Protein AF-A0A942ZC85-F1 (afdb_monomer_lite)

Radius of gyration: 18.86 Å; chains: 1; bounding box: 34×25×58 Å

Structure (mmCIF, N/CA/C/O backbone):
data_AF-A0A942ZC85-F1
#
_entry.id   AF-A0A942ZC85-F1
#
loop_
_atom_site.group_PDB
_atom_site.id
_atom_site.type_symbol
_atom_site.label_atom_id
_atom_site.label_alt_id
_atom_site.label_comp_id
_atom_site.label_asym_id
_atom_site.label_entity_id
_atom_site.label_seq_id
_atom_site.pdbx_PDB_ins_code
_atom_site.Cartn_x
_atom_site.Cartn_y
_atom_site.Cartn_z
_atom_site.occupancy
_atom_site.B_iso_or_equiv
_atom_site.auth_seq_id
_atom_site.auth_comp_id
_atom_site.auth_asym_id
_atom_site.auth_atom_id
_atom_site.pdbx_PDB_model_num
ATOM 1 N N .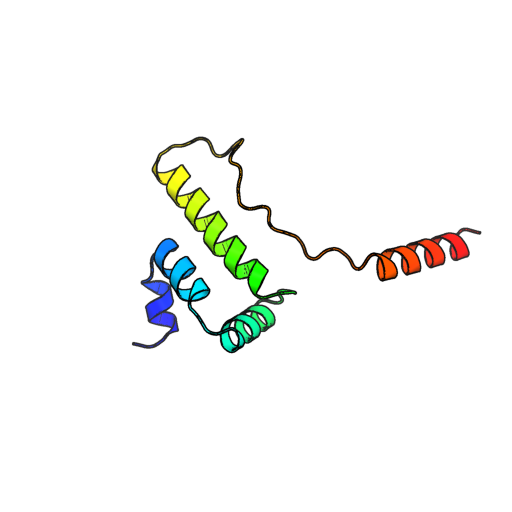 MET A 1 1 ? -15.859 -14.448 -14.805 1.00 77.50 1 MET A N 1
ATOM 2 C CA . MET A 1 1 ? -14.492 -14.866 -14.426 1.00 77.50 1 MET A CA 1
ATOM 3 C C . MET A 1 1 ? -14.393 -14.902 -12.915 1.00 77.50 1 MET A C 1
ATOM 5 O O . MET A 1 1 ? -14.898 -13.973 -12.289 1.00 77.50 1 MET A O 1
ATOM 9 N N . PRO A 1 2 ? -13.826 -15.959 -12.320 1.00 92.50 2 PRO A N 1
ATOM 10 C CA . PRO A 1 2 ? -13.654 -16.018 -10.876 1.00 92.50 2 PRO A CA 1
ATOM 11 C C . PRO A 1 2 ? -12.609 -14.989 -10.419 1.00 92.50 2 PRO A C 1
ATOM 13 O O . PRO A 1 2 ? -11.651 -14.705 -11.136 1.00 92.50 2 PRO A O 1
ATOM 16 N N . ILE A 1 3 ? -12.791 -14.431 -9.218 1.00 88.44 3 ILE A N 1
ATOM 17 C CA . ILE A 1 3 ? -11.962 -13.317 -8.728 1.00 88.44 3 ILE A CA 1
ATOM 18 C C . ILE A 1 3 ? -10.472 -13.668 -8.651 1.00 88.44 3 ILE A C 1
ATOM 20 O O . ILE A 1 3 ? -9.638 -12.830 -8.977 1.00 88.44 3 ILE A O 1
ATOM 24 N N . TRP A 1 4 ? -10.138 -14.907 -8.280 1.00 92.06 4 TRP A N 1
ATOM 25 C CA . TRP A 1 4 ? -8.751 -15.367 -8.182 1.00 92.06 4 TRP A CA 1
ATOM 26 C C . TRP A 1 4 ? -8.035 -15.302 -9.538 1.00 92.06 4 TRP A C 1
ATOM 28 O O . TRP A 1 4 ? -6.912 -14.817 -9.610 1.00 92.06 4 TRP A O 1
ATOM 38 N N . MET A 1 5 ? -8.725 -15.675 -10.620 1.00 95.69 5 MET A N 1
ATOM 39 C CA . MET A 1 5 ? -8.182 -15.635 -11.978 1.00 95.69 5 MET A CA 1
ATOM 40 C C . MET A 1 5 ? -8.041 -14.193 -12.474 1.00 95.69 5 MET A C 1
ATOM 42 O O . MET A 1 5 ? -7.044 -13.838 -13.094 1.00 95.69 5 MET A O 1
ATOM 46 N N . SER A 1 6 ? -9.010 -13.329 -12.154 1.00 94.31 6 SER A N 1
ATOM 47 C CA . SER A 1 6 ? -8.922 -11.902 -12.479 1.00 94.31 6 SER A CA 1
ATOM 48 C C . SER A 1 6 ? -7.714 -11.239 -11.813 1.00 94.31 6 SER A C 1
ATOM 50 O O . SER A 1 6 ? -7.017 -10.465 -12.463 1.00 94.31 6 SER A O 1
ATOM 52 N N . VAL A 1 7 ? -7.446 -11.545 -10.538 1.00 92.00 7 VAL A N 1
ATOM 53 C CA . VAL A 1 7 ? -6.302 -10.989 -9.794 1.00 92.00 7 VAL A CA 1
ATOM 54 C C . VAL A 1 7 ? -4.967 -11.404 -10.414 1.00 92.00 7 VAL A C 1
ATOM 56 O O . VAL A 1 7 ? -4.046 -10.594 -10.436 1.00 92.00 7 VAL A O 1
ATOM 59 N N . GLU A 1 8 ? -4.874 -12.617 -10.958 1.00 93.19 8 GLU A N 1
ATOM 60 C CA . GLU A 1 8 ? -3.653 -13.134 -11.585 1.00 93.19 8 GLU A CA 1
ATOM 6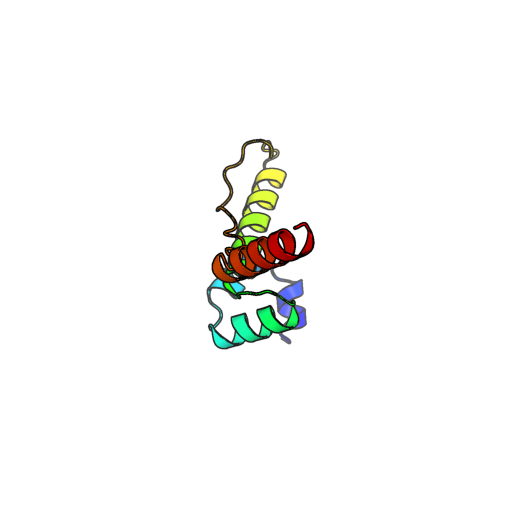1 C C . GLU A 1 8 ? -3.341 -12.476 -12.938 1.00 93.19 8 GLU A C 1
ATOM 63 O O . GLU A 1 8 ? -2.182 -12.246 -13.274 1.00 93.19 8 GLU A O 1
ATOM 68 N N . ILE A 1 9 ? -4.377 -12.092 -13.690 1.00 95.06 9 ILE A N 1
ATOM 69 C CA . ILE A 1 9 ? -4.235 -11.409 -14.987 1.00 95.06 9 ILE A CA 1
ATOM 70 C C . ILE A 1 9 ? -3.971 -9.901 -14.809 1.00 95.06 9 ILE A C 1
ATOM 72 O O . ILE A 1 9 ? -3.373 -9.250 -15.670 1.00 95.06 9 ILE A O 1
ATOM 76 N N . MET A 1 10 ? -4.426 -9.305 -13.703 1.00 94.25 10 MET A N 1
ATOM 77 C CA . MET A 1 10 ? -4.241 -7.877 -13.443 1.00 94.25 10 MET A CA 1
ATOM 78 C C . MET A 1 10 ? -2.761 -7.518 -13.277 1.00 94.25 10 MET A C 1
ATOM 80 O O . MET A 1 10 ? -2.047 -8.064 -12.441 1.00 94.25 10 MET A O 1
ATOM 84 N N . SER A 1 11 ? -2.309 -6.481 -13.989 1.00 93.44 11 SER A N 1
ATOM 85 C CA . SER A 1 11 ? -1.016 -5.866 -13.672 1.00 93.44 11 SER A CA 1
ATOM 86 C C . SER A 1 11 ? -1.027 -5.273 -12.257 1.00 93.44 11 SER A C 1
ATOM 88 O O . SER A 1 11 ? -2.065 -4.811 -11.779 1.00 93.44 11 SER A O 1
ATOM 90 N N . LEU A 1 12 ? 0.143 -5.175 -11.614 1.00 91.06 12 LEU A N 1
ATOM 91 C CA . LEU A 1 12 ? 0.274 -4.602 -10.262 1.00 91.06 12 LEU A CA 1
ATOM 92 C C . LEU A 1 12 ? -0.369 -3.208 -10.122 1.00 91.06 12 LEU A C 1
ATOM 94 O O . LEU A 1 12 ? -0.968 -2.900 -9.094 1.00 91.06 12 LEU A O 1
ATOM 98 N N . GLY A 1 13 ? -0.304 -2.379 -11.169 1.00 92.44 13 GLY A N 1
ATOM 99 C CA . GLY A 1 13 ? -0.932 -1.056 -11.165 1.00 92.44 13 GLY A CA 1
ATOM 100 C C . GLY A 1 13 ? -2.461 -1.104 -11.228 1.00 92.44 13 GLY A C 1
ATOM 101 O O . GLY A 1 13 ? -3.123 -0.294 -10.578 1.00 92.44 13 GLY A O 1
ATOM 102 N N . ILE A 1 14 ? -3.027 -2.058 -11.973 1.00 94.31 14 ILE A N 1
ATOM 103 C CA . ILE A 1 14 ? -4.477 -2.295 -12.002 1.00 94.31 14 ILE A CA 1
ATOM 104 C C . ILE A 1 14 ? -4.919 -2.871 -10.661 1.00 94.31 14 ILE A C 1
ATOM 106 O O . ILE A 1 14 ? -5.880 -2.370 -10.092 1.00 94.31 14 ILE A O 1
ATOM 110 N N . LEU A 1 15 ? -4.177 -3.833 -10.110 1.00 94.50 15 LEU A N 1
ATOM 111 C CA . LEU A 1 15 ? -4.464 -4.429 -8.808 1.00 94.50 15 LEU A CA 1
ATOM 112 C C . LEU A 1 15 ? -4.437 -3.388 -7.677 1.00 94.50 15 LEU A C 1
ATOM 114 O O . LEU A 1 15 ? -5.320 -3.377 -6.822 1.00 94.50 15 LEU A O 1
ATOM 118 N N . SER A 1 16 ? -3.472 -2.461 -7.697 1.00 94.19 16 SER A N 1
ATOM 119 C CA . SER A 1 16 ? -3.408 -1.357 -6.732 1.00 94.19 16 SER A CA 1
ATOM 120 C C . SER A 1 16 ? -4.642 -0.450 -6.806 1.00 94.19 16 SER A C 1
ATOM 122 O O . SER A 1 16 ? -5.175 -0.073 -5.763 1.00 94.19 16 SER A O 1
ATOM 124 N N . LYS A 1 17 ? -5.123 -0.124 -8.015 1.00 94.19 17 LYS A N 1
ATOM 125 C CA . LYS A 1 17 ? -6.344 0.676 -8.213 1.00 94.19 17 LYS A CA 1
ATOM 126 C C . LYS A 1 17 ? -7.606 -0.105 -7.859 1.00 94.19 17 LYS A C 1
ATOM 128 O O . LYS A 1 17 ? -8.490 0.442 -7.215 1.00 94.19 17 LYS A O 1
ATOM 133 N N . PHE A 1 18 ? -7.673 -1.374 -8.243 1.00 94.69 18 PHE A N 1
ATOM 134 C CA . PHE A 1 18 ? -8.773 -2.271 -7.914 1.00 94.69 18 PHE A CA 1
ATOM 135 C C . PHE A 1 18 ? -8.958 -2.339 -6.400 1.00 94.69 18 PHE A C 1
ATOM 137 O O . PHE A 1 18 ? -10.028 -2.007 -5.903 1.00 94.69 18 PHE A O 1
ATOM 144 N N . TYR A 1 19 ? -7.883 -2.631 -5.659 1.00 93.62 19 TYR A N 1
ATOM 145 C CA . TYR A 1 19 ? -7.929 -2.626 -4.202 1.00 93.62 19 TYR A CA 1
ATOM 146 C C . TYR A 1 19 ? -8.318 -1.250 -3.651 1.00 93.62 19 TYR A C 1
ATOM 148 O O . TYR A 1 19 ? -9.112 -1.194 -2.725 1.00 93.62 19 TYR A O 1
ATOM 156 N N . LEU A 1 20 ? -7.825 -0.139 -4.216 1.00 92.94 20 LEU A N 1
ATOM 157 C CA . LEU A 1 20 ? -8.197 1.215 -3.783 1.00 92.94 20 LEU A CA 1
ATOM 158 C C . LEU A 1 20 ? -9.704 1.497 -3.925 1.00 92.94 20 LEU A C 1
ATOM 160 O O . LEU A 1 20 ? -10.278 2.103 -3.020 1.00 92.94 20 LEU A O 1
ATOM 164 N N . PHE A 1 21 ? -10.345 1.043 -5.002 1.00 94.25 21 PHE A N 1
ATOM 165 C CA . PHE A 1 21 ? -11.776 1.260 -5.245 1.00 94.25 21 PHE A CA 1
ATOM 166 C C . PHE A 1 21 ? -12.696 0.239 -4.564 1.00 94.25 21 PHE A C 1
ATOM 168 O O . PHE A 1 21 ? -13.895 0.487 -4.466 1.00 94.25 21 PHE A O 1
ATOM 175 N N . SER A 1 22 ? -12.162 -0.870 -4.046 1.00 93.25 22 SER A N 1
ATOM 176 C CA . SER A 1 22 ? -12.956 -1.852 -3.304 1.00 93.25 22 SER A CA 1
ATOM 177 C C . SER A 1 22 ? -13.601 -1.265 -2.047 1.00 93.25 22 SER A C 1
ATOM 179 O O . SER A 1 22 ? -13.037 -0.402 -1.360 1.00 93.25 22 SER A O 1
ATOM 181 N N . GLU A 1 23 ? -14.768 -1.800 -1.693 1.00 94.19 23 GLU A N 1
ATOM 182 C CA . GLU A 1 23 ? -15.470 -1.415 -0.474 1.00 94.19 23 GLU A CA 1
ATOM 183 C C . GLU A 1 23 ? -14.658 -1.740 0.784 1.00 94.19 23 GLU A C 1
ATOM 185 O O . GLU A 1 23 ? -13.889 -2.706 0.850 1.00 94.19 23 GLU A O 1
ATOM 190 N N . LYS A 1 24 ? -14.874 -0.936 1.829 1.00 92.00 24 LYS A N 1
ATOM 191 C CA . LYS A 1 24 ? -14.172 -1.059 3.110 1.00 92.00 24 LYS A CA 1
ATOM 192 C C . LYS A 1 24 ? -14.332 -2.449 3.737 1.00 92.00 24 LYS A C 1
ATOM 194 O O . LYS A 1 24 ? -13.350 -2.979 4.247 1.00 92.00 24 LYS A O 1
ATOM 199 N N . ARG A 1 25 ? -15.523 -3.051 3.647 1.00 93.81 25 ARG A N 1
ATOM 200 C CA . ARG A 1 25 ? -15.806 -4.390 4.184 1.00 93.81 25 ARG A CA 1
ATOM 201 C C . ARG A 1 25 ? -14.842 -5.441 3.623 1.00 93.81 25 ARG A C 1
ATOM 203 O O . ARG A 1 25 ? -14.186 -6.141 4.386 1.00 93.81 25 ARG A O 1
ATOM 210 N N . TYR A 1 26 ? -14.689 -5.498 2.301 1.00 92.44 26 TYR A N 1
ATOM 211 C CA . TYR A 1 26 ? -13.789 -6.459 1.656 1.00 92.44 26 TYR A CA 1
ATOM 212 C C . TYR A 1 26 ? -12.321 -6.188 1.983 1.00 92.44 26 TYR A C 1
ATOM 214 O O . TYR A 1 26 ? -11.547 -7.115 2.207 1.00 92.44 26 TYR A O 1
ATOM 222 N N . LYS A 1 27 ? -11.929 -4.913 2.059 1.00 92.50 27 LYS A N 1
ATOM 223 C CA . LYS A 1 27 ? -10.575 -4.522 2.471 1.00 92.50 27 LYS A CA 1
ATOM 224 C C . LYS A 1 27 ? -10.249 -4.994 3.891 1.00 92.50 27 LYS A C 1
ATOM 226 O O . LYS A 1 27 ? -9.122 -5.407 4.152 1.00 92.50 27 LYS A O 1
ATOM 231 N N . GLU A 1 28 ? -11.214 -4.937 4.806 1.00 91.88 28 GLU A N 1
ATOM 232 C CA . GLU A 1 28 ? -11.063 -5.415 6.183 1.00 91.88 28 GLU A CA 1
ATOM 233 C C . GLU A 1 28 ? -10.987 -6.940 6.259 1.00 91.88 28 GLU A C 1
ATOM 235 O O . GLU A 1 28 ? -10.079 -7.453 6.910 1.00 91.88 28 GLU A O 1
ATOM 240 N N . GLU A 1 29 ? -11.846 -7.663 5.537 1.00 93.69 29 GLU A N 1
ATOM 241 C CA . GLU A 1 29 ? -11.776 -9.129 5.443 1.00 93.69 29 GLU A CA 1
ATOM 242 C C . GLU A 1 29 ? -10.414 -9.598 4.899 1.00 93.69 29 GLU A C 1
ATOM 244 O O . GLU A 1 29 ? -9.793 -10.510 5.447 1.00 93.69 29 GLU A O 1
ATOM 249 N N . VAL A 1 30 ? -9.908 -8.950 3.843 1.00 91.94 30 VAL A N 1
ATOM 250 C CA . VAL A 1 30 ? -8.586 -9.257 3.274 1.00 91.94 30 VAL A CA 1
ATOM 251 C C . VAL A 1 30 ? -7.472 -8.926 4.265 1.00 91.94 30 VAL A C 1
ATOM 253 O O . VAL A 1 30 ? -6.543 -9.715 4.424 1.00 91.94 30 VAL A O 1
ATOM 256 N N . ALA A 1 31 ? -7.559 -7.791 4.963 1.00 90.81 31 ALA A N 1
ATOM 257 C CA . ALA A 1 31 ? -6.569 -7.413 5.967 1.00 90.81 31 ALA A CA 1
ATOM 258 C C . ALA A 1 31 ? -6.507 -8.419 7.123 1.00 90.81 31 ALA A C 1
ATOM 260 O O . ALA A 1 31 ? -5.412 -8.785 7.540 1.00 90.81 31 ALA A O 1
ATOM 261 N N . GLN A 1 32 ? -7.656 -8.911 7.590 1.00 90.75 32 GLN A N 1
ATOM 262 C CA . GLN A 1 32 ? -7.727 -9.938 8.630 1.00 90.75 32 GLN A CA 1
ATOM 263 C C . GLN A 1 32 ? -7.104 -11.257 8.162 1.00 90.75 32 GLN A C 1
ATOM 265 O O . GLN A 1 32 ? -6.275 -11.820 8.871 1.00 90.75 32 GLN A O 1
ATOM 270 N N . LYS A 1 33 ? -7.426 -11.710 6.942 1.00 92.56 33 LYS A N 1
ATOM 271 C CA . LYS A 1 33 ? -6.832 -12.924 6.351 1.00 92.56 33 LYS A CA 1
ATOM 272 C C . LYS A 1 33 ? -5.316 -12.822 6.158 1.00 92.56 33 LYS A C 1
ATOM 274 O O . LYS A 1 33 ? -4.626 -13.829 6.230 1.00 92.56 33 LYS A O 1
ATOM 279 N N . MET A 1 34 ? -4.808 -11.614 5.926 1.00 87.44 34 MET A N 1
ATOM 280 C CA . MET A 1 34 ? -3.379 -11.320 5.768 1.00 87.44 34 MET A CA 1
ATOM 281 C C . MET A 1 34 ? -2.686 -10.968 7.099 1.00 87.44 34 MET A C 1
ATOM 283 O O . MET A 1 34 ? -1.540 -10.520 7.084 1.00 87.44 34 MET A O 1
ATOM 287 N N . CYS A 1 35 ? -3.368 -11.119 8.243 1.00 87.75 35 CYS A N 1
ATOM 288 C CA . CYS A 1 35 ? -2.861 -10.770 9.576 1.00 87.75 35 CYS A CA 1
ATOM 289 C C . CYS A 1 35 ? -2.358 -9.315 9.690 1.00 87.75 35 CYS A C 1
ATOM 291 O O . CYS A 1 35 ? -1.385 -9.019 10.384 1.00 87.75 35 CYS A O 1
ATOM 293 N N .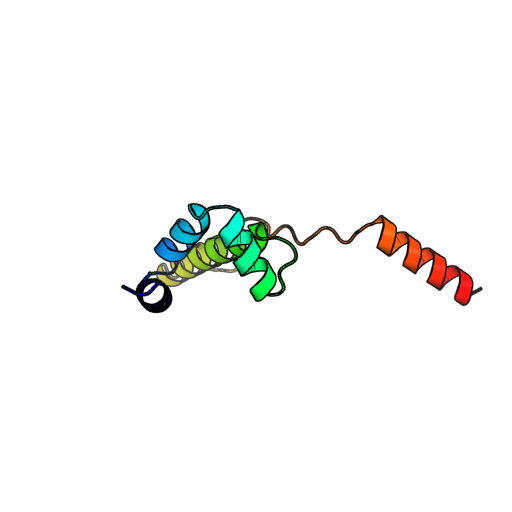 LEU A 1 36 ? -3.015 -8.382 8.994 1.00 86.12 36 LEU A N 1
ATOM 294 C CA . LEU A 1 36 ? -2.674 -6.962 8.986 1.00 86.12 36 LEU A CA 1
ATOM 295 C C . LEU A 1 36 ? -3.521 -6.187 9.998 1.00 86.12 36 LEU A C 1
ATOM 297 O O . LEU A 1 36 ? -4.747 -6.245 9.977 1.00 86.12 36 LEU A O 1
ATOM 301 N N . ASN A 1 37 ? -2.871 -5.340 10.801 1.00 81.69 37 ASN A N 1
ATOM 302 C CA . ASN A 1 37 ? -3.549 -4.506 11.805 1.00 81.69 37 ASN A CA 1
ATOM 303 C C . ASN A 1 37 ? -4.574 -3.520 11.213 1.00 81.69 37 ASN A C 1
ATOM 305 O O . ASN A 1 37 ? -5.494 -3.101 11.907 1.00 81.69 37 ASN A O 1
ATOM 309 N N . HIS A 1 38 ? -4.396 -3.078 9.961 1.00 85.62 38 HIS A N 1
ATOM 310 C CA . HIS A 1 38 ? -5.320 -2.144 9.310 1.00 85.62 38 HIS A CA 1
ATOM 311 C C . HIS A 1 38 ? -5.272 -2.286 7.786 1.00 85.62 38 HIS A C 1
ATOM 313 O O . HIS A 1 38 ? -4.200 -2.242 7.182 1.00 85.62 38 HIS A O 1
ATOM 319 N N . TYR A 1 39 ? -6.441 -2.317 7.139 1.00 86.88 39 TYR A N 1
ATOM 320 C CA . TYR A 1 39 ? -6.567 -2.432 5.679 1.00 86.88 39 TYR A CA 1
ATOM 321 C C . TYR A 1 39 ? -5.829 -1.364 4.849 1.00 86.88 39 TYR A C 1
ATOM 323 O O . TYR A 1 39 ? -5.438 -1.626 3.709 1.00 86.88 39 TYR A O 1
ATOM 331 N N . LYS A 1 40 ? -5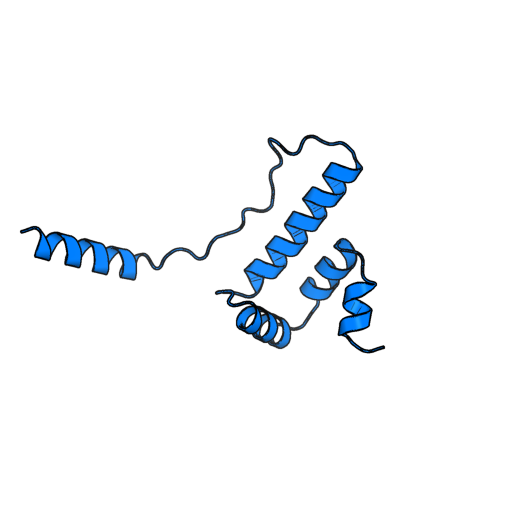.600 -0.169 5.416 1.00 87.50 40 LYS A N 1
ATOM 332 C CA . LYS A 1 40 ? -4.852 0.929 4.778 1.00 87.50 40 LYS A CA 1
ATOM 333 C C . LYS A 1 40 ? -3.378 0.588 4.576 1.00 87.50 40 LYS A C 1
ATOM 335 O O . LYS A 1 40 ? -2.709 1.236 3.776 1.00 87.50 40 LYS A O 1
ATOM 340 N N . TYR A 1 41 ? -2.854 -0.383 5.323 1.00 87.38 41 TYR A N 1
ATOM 341 C CA . TYR A 1 41 ? -1.477 -0.830 5.166 1.00 87.38 41 TYR A CA 1
ATOM 342 C C . TYR A 1 41 ? -1.277 -1.497 3.806 1.00 87.38 41 TYR A C 1
ATOM 344 O O . TYR A 1 41 ? -0.400 -1.086 3.050 1.00 87.38 41 TYR A O 1
ATOM 352 N N . LEU A 1 42 ? -2.153 -2.447 3.463 1.00 89.81 42 LEU A N 1
ATOM 353 C CA . LEU A 1 42 ? -2.103 -3.154 2.185 1.00 89.81 42 LEU A CA 1
ATOM 354 C C . LEU A 1 42 ? -2.272 -2.198 0.998 1.00 89.81 42 LEU A C 1
ATOM 356 O O . LEU A 1 42 ? -1.547 -2.305 0.016 1.00 89.81 42 LEU A O 1
ATOM 360 N N . GLU A 1 43 ? -3.155 -1.204 1.124 1.00 90.25 43 GLU A N 1
ATOM 361 C CA . GLU A 1 43 ? -3.352 -0.163 0.105 1.00 90.25 43 GLU A CA 1
ATOM 362 C C . GLU A 1 43 ? -2.048 0.584 -0.211 1.00 90.25 43 GLU A C 1
ATOM 364 O O . GLU A 1 43 ? -1.628 0.698 -1.364 1.00 90.25 43 GLU A O 1
ATOM 369 N N . LYS A 1 44 ? -1.362 1.054 0.837 1.00 89.38 44 LYS A N 1
ATOM 370 C CA . LYS A 1 44 ? -0.097 1.785 0.706 1.00 89.38 44 LYS A CA 1
ATOM 371 C C . LYS A 1 44 ? 1.045 0.899 0.231 1.00 89.38 44 LYS A C 1
ATOM 373 O O . LYS A 1 44 ? 1.925 1.392 -0.476 1.00 89.38 44 LYS A O 1
ATOM 378 N N . LEU A 1 45 ? 1.040 -0.374 0.616 1.00 89.38 45 LEU A N 1
ATOM 379 C CA . LEU A 1 45 ? 2.026 -1.354 0.180 1.00 89.38 45 LEU A CA 1
ATOM 380 C C . LEU A 1 45 ? 1.901 -1.601 -1.327 1.00 89.38 45 LEU A C 1
ATOM 382 O O . LEU A 1 45 ? 2.878 -1.418 -2.049 1.00 89.38 45 LEU A O 1
ATOM 386 N N . LEU A 1 46 ? 0.694 -1.911 -1.812 1.00 91.62 46 LEU A N 1
ATOM 387 C CA . LEU A 1 46 ? 0.413 -2.118 -3.238 1.00 91.62 46 LEU A CA 1
ATOM 388 C C . LEU A 1 46 ? 0.792 -0.893 -4.075 1.00 91.62 46 LEU A C 1
ATOM 390 O O . LEU A 1 46 ? 1.418 -1.017 -5.132 1.00 91.62 46 LEU A O 1
ATOM 394 N N . HIS A 1 47 ? 0.473 0.300 -3.575 1.00 91.19 47 HIS A N 1
ATOM 395 C CA . HIS A 1 47 ? 0.848 1.545 -4.232 1.00 91.19 47 HIS A CA 1
ATOM 396 C C . HIS A 1 47 ? 2.374 1.738 -4.287 1.00 91.19 47 HIS A C 1
ATOM 398 O O . HIS A 1 47 ? 2.926 2.039 -5.345 1.00 91.19 47 HIS A O 1
ATOM 404 N N . SER A 1 48 ? 3.072 1.510 -3.171 1.00 89.69 48 SER A N 1
ATOM 405 C CA . SER A 1 48 ? 4.535 1.634 -3.096 1.00 89.69 48 SER A CA 1
ATOM 406 C C . SER A 1 48 ? 5.243 0.635 -4.012 1.00 89.69 48 SER A C 1
ATOM 408 O O . SER A 1 48 ? 6.137 1.026 -4.758 1.00 89.69 48 SER A O 1
ATOM 410 N N . ILE A 1 49 ? 4.809 -0.630 -4.021 1.00 89.88 49 ILE A N 1
ATOM 411 C CA . ILE A 1 49 ? 5.360 -1.670 -4.903 1.00 89.88 49 ILE A CA 1
ATOM 412 C C . ILE A 1 49 ? 5.160 -1.293 -6.372 1.00 89.88 49 ILE A C 1
ATOM 414 O O . ILE A 1 49 ? 6.080 -1.433 -7.175 1.00 89.88 49 ILE A O 1
ATOM 418 N N . THR A 1 50 ? 3.992 -0.750 -6.723 1.00 91.38 50 THR A N 1
ATOM 419 C CA . THR A 1 50 ? 3.722 -0.280 -8.087 1.00 91.38 50 THR A CA 1
ATOM 420 C C . THR A 1 50 ? 4.708 0.815 -8.509 1.00 91.38 50 THR A C 1
ATOM 422 O O . THR A 1 50 ? 5.251 0.752 -9.613 1.00 91.38 50 THR A O 1
ATOM 425 N N . ILE A 1 51 ? 4.989 1.789 -7.634 1.00 88.50 51 ILE A N 1
ATOM 426 C CA . ILE A 1 51 ? 5.966 2.860 -7.897 1.00 88.50 51 ILE A CA 1
ATOM 427 C C . ILE A 1 51 ? 7.373 2.286 -8.068 1.00 88.50 51 ILE A C 1
ATOM 429 O O . ILE A 1 51 ? 8.050 2.629 -9.037 1.00 88.50 51 ILE A O 1
ATOM 433 N N . ILE A 1 52 ? 7.800 1.410 -7.154 1.00 88.31 52 ILE A N 1
ATOM 434 C CA . ILE A 1 52 ? 9.116 0.760 -7.203 1.00 88.31 52 ILE A CA 1
ATOM 435 C C . ILE A 1 52 ? 9.270 0.012 -8.527 1.00 88.31 52 ILE A C 1
ATOM 437 O O . ILE A 1 52 ? 10.229 0.258 -9.251 1.00 88.31 52 ILE A O 1
ATOM 441 N N . ARG A 1 53 ? 8.292 -0.825 -8.894 1.00 88.12 53 ARG A N 1
ATOM 442 C CA . ARG A 1 53 ? 8.302 -1.580 -10.154 1.00 88.12 53 ARG A CA 1
ATOM 443 C C . ARG A 1 53 ? 8.447 -0.655 -11.353 1.00 88.12 53 ARG A C 1
ATOM 445 O O . ARG A 1 53 ? 9.282 -0.906 -12.217 1.00 88.12 53 ARG A O 1
ATOM 452 N N . ASN A 1 54 ? 7.658 0.417 -11.404 1.00 87.31 54 ASN A N 1
ATOM 453 C CA . ASN A 1 54 ? 7.716 1.368 -12.511 1.00 87.31 54 ASN A CA 1
ATOM 454 C C . ASN A 1 54 ? 9.096 2.039 -12.586 1.00 87.31 54 ASN A C 1
ATOM 456 O O . ASN A 1 54 ? 9.669 2.143 -13.663 1.00 87.31 54 ASN A O 1
ATOM 460 N N . LYS A 1 55 ? 9.678 2.435 -11.450 1.00 86.50 55 LYS A N 1
ATOM 461 C CA . LYS A 1 55 ? 11.027 3.015 -11.404 1.00 86.50 55 LYS A CA 1
ATOM 462 C C . LYS A 1 55 ? 12.107 2.024 -11.842 1.00 86.50 55 LYS A C 1
ATOM 464 O O . LYS A 1 55 ? 12.977 2.420 -12.614 1.00 86.50 55 LYS A O 1
ATOM 469 N N . CYS A 1 56 ? 12.014 0.755 -11.440 1.00 85.62 56 CYS A N 1
ATOM 470 C CA . CYS A 1 56 ? 12.905 -0.305 -11.921 1.00 85.62 56 CYS A CA 1
ATOM 471 C C . CYS A 1 56 ? 12.825 -0.475 -13.442 1.00 85.62 56 CYS A C 1
ATOM 473 O O . CYS A 1 56 ? 13.858 -0.560 -14.097 1.00 85.62 56 CYS A O 1
ATOM 475 N N . ALA A 1 57 ? 11.614 -0.481 -14.009 1.00 86.88 57 ALA A N 1
ATOM 476 C CA . ALA A 1 57 ? 11.411 -0.600 -15.455 1.00 86.88 57 ALA A CA 1
ATOM 477 C C . ALA A 1 57 ? 11.991 0.593 -16.235 1.00 86.88 57 ALA A C 1
ATOM 479 O O . ALA A 1 57 ? 12.416 0.444 -17.374 1.00 86.88 57 ALA A O 1
ATOM 480 N N . HIS A 1 58 ? 12.056 1.766 -15.604 1.00 84.81 58 HIS A N 1
ATOM 481 C CA . HIS A 1 58 ? 12.722 2.953 -16.140 1.00 84.81 58 HIS A CA 1
ATOM 482 C C . HIS A 1 58 ? 14.206 3.055 -15.735 1.00 84.81 58 HIS A C 1
ATOM 484 O O . HIS A 1 58 ? 14.757 4.155 -15.764 1.00 84.81 58 HIS A O 1
ATOM 490 N N . HIS A 1 59 ? 14.838 1.955 -15.290 1.00 81.00 59 HIS A N 1
ATOM 491 C CA . HIS A 1 59 ? 16.232 1.888 -14.814 1.00 81.00 59 HIS A CA 1
ATOM 492 C C . HIS A 1 59 ? 16.618 3.002 -13.823 1.00 81.00 59 HIS A C 1
ATOM 494 O O . HIS A 1 59 ? 17.772 3.416 -13.716 1.00 81.00 59 HIS A O 1
ATOM 500 N N . SER A 1 60 ? 15.635 3.516 -13.084 1.00 79.12 60 SER A N 1
ATOM 501 C CA . SER A 1 60 ? 15.829 4.609 -12.142 1.00 79.12 60 SER A CA 1
ATOM 502 C C . SER A 1 60 ? 16.421 4.075 -10.840 1.00 79.12 60 SER A C 1
ATOM 504 O O . SER A 1 60 ? 16.052 3.001 -10.366 1.00 79.12 60 SER A O 1
ATOM 506 N N . ARG A 1 61 ? 17.316 4.847 -10.217 1.00 76.06 61 ARG A N 1
ATOM 507 C CA . ARG A 1 61 ? 17.914 4.490 -8.922 1.00 76.06 61 ARG A CA 1
ATOM 508 C C . ARG A 1 61 ? 16.829 4.392 -7.843 1.00 76.06 61 ARG A C 1
ATOM 510 O O . ARG A 1 61 ? 16.007 5.294 -7.710 1.00 76.06 61 ARG A O 1
ATOM 517 N N . LEU A 1 62 ? 16.855 3.301 -7.073 1.00 76.88 62 LEU A N 1
ATOM 518 C CA . LEU A 1 62 ? 15.923 3.055 -5.961 1.00 76.88 62 LEU A CA 1
ATOM 519 C C . LEU A 1 62 ? 16.342 3.736 -4.653 1.00 76.88 62 LEU A C 1
ATOM 521 O O . LEU A 1 62 ? 15.505 4.106 -3.830 1.00 76.88 62 LEU A O 1
ATOM 525 N N . LEU A 1 63 ? 17.648 3.910 -4.473 1.00 68.12 63 LEU A N 1
ATOM 526 C CA . LEU A 1 63 ? 18.225 4.607 -3.333 1.00 68.12 63 LEU A CA 1
ATOM 527 C C . LEU A 1 63 ? 17.857 6.097 -3.451 1.00 68.12 63 LEU A C 1
ATOM 529 O O . LEU A 1 63 ? 18.094 6.699 -4.4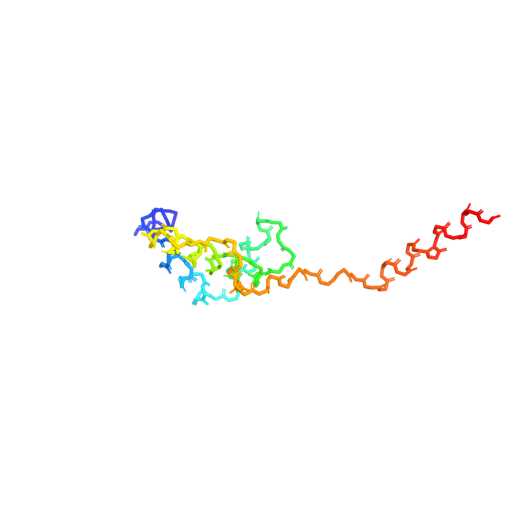96 1.00 68.12 63 LEU A O 1
ATOM 533 N N . CYS A 1 64 ? 17.257 6.659 -2.396 1.00 67.75 64 CYS A N 1
ATOM 534 C CA . CYS A 1 64 ? 16.721 8.031 -2.298 1.00 67.75 64 CYS A CA 1
ATOM 535 C C . CYS A 1 64 ? 15.323 8.292 -2.892 1.00 67.75 64 CYS A C 1
ATOM 537 O O . CYS A 1 64 ? 14.919 9.450 -3.005 1.00 67.75 64 CYS A O 1
ATOM 539 N N . ILE A 1 65 ? 14.533 7.264 -3.217 1.00 73.94 65 ILE A N 1
ATOM 540 C CA . ILE A 1 65 ? 13.129 7.498 -3.589 1.00 73.94 65 ILE A CA 1
ATOM 541 C C . ILE A 1 65 ? 12.301 7.818 -2.336 1.00 73.94 65 ILE A C 1
ATOM 543 O O . ILE A 1 65 ? 12.245 7.035 -1.388 1.00 73.94 65 ILE A O 1
ATOM 547 N N . SER A 1 66 ? 11.590 8.949 -2.359 1.00 68.06 66 SER A N 1
ATOM 548 C CA . SER A 1 66 ? 10.541 9.249 -1.381 1.00 68.06 66 SER A CA 1
ATOM 549 C C . SER A 1 66 ? 9.288 8.444 -1.724 1.00 68.06 66 SER A C 1
ATOM 551 O O . SER A 1 66 ? 8.501 8.818 -2.594 1.00 68.06 66 SER A O 1
ATOM 553 N N . LEU A 1 67 ? 9.125 7.293 -1.076 1.00 72.69 67 LEU A N 1
ATOM 554 C CA . LEU A 1 67 ? 7.875 6.541 -1.119 1.00 72.69 67 LEU A CA 1
ATOM 555 C C . LEU A 1 67 ? 6.875 7.154 -0.138 1.00 72.69 67 LEU A C 1
ATOM 557 O O . LEU A 1 67 ? 7.251 7.791 0.851 1.00 72.69 67 LEU A O 1
ATOM 561 N N . ASN A 1 68 ? 5.584 6.912 -0.374 1.00 66.81 68 ASN A N 1
ATOM 562 C CA . ASN A 1 68 ? 4.569 7.220 0.624 1.00 66.81 68 ASN A CA 1
ATOM 563 C C . ASN A 1 68 ? 4.972 6.557 1.942 1.00 66.81 68 ASN A C 1
ATOM 565 O O . ASN A 1 68 ? 5.068 5.333 2.011 1.00 66.81 68 ASN A O 1
ATOM 569 N N . LYS A 1 69 ? 5.211 7.364 2.986 1.00 65.06 69 LYS A N 1
ATOM 570 C CA . LYS A 1 69 ? 5.603 6.852 4.303 1.00 65.06 69 LYS A CA 1
ATOM 571 C C . LYS A 1 69 ? 4.568 5.814 4.735 1.00 65.06 69 LYS A C 1
ATOM 573 O O . LYS A 1 69 ? 3.417 6.158 5.044 1.00 65.06 69 LYS A O 1
ATOM 578 N N . LEU A 1 70 ? 4.973 4.542 4.742 1.00 66.06 70 LEU A N 1
ATOM 579 C CA . LEU A 1 70 ? 4.219 3.477 5.379 1.00 66.06 70 LEU A CA 1
ATOM 580 C C . LEU A 1 70 ? 4.132 3.877 6.847 1.00 66.06 70 LEU A C 1
ATOM 582 O O . LEU A 1 70 ? 5.101 3.818 7.597 1.00 66.06 70 LEU A O 1
ATOM 586 N N . LYS A 1 71 ? 2.971 4.408 7.236 1.00 61.94 71 LYS A N 1
ATOM 587 C CA . LYS A 1 71 ? 2.681 4.670 8.639 1.00 61.94 71 LYS A CA 1
ATOM 588 C C . LYS A 1 71 ? 2.522 3.292 9.258 1.00 61.94 71 LYS A C 1
ATOM 590 O O . LYS A 1 71 ? 1.449 2.703 9.144 1.00 61.94 71 LYS A O 1
ATOM 595 N N . PHE A 1 72 ? 3.600 2.774 9.834 1.00 59.34 72 PHE A N 1
ATOM 596 C CA . PHE A 1 72 ? 3.517 1.619 10.710 1.00 59.34 72 PHE A CA 1
ATOM 597 C C . PHE A 1 72 ? 2.459 1.914 11.779 1.00 59.34 72 PHE A C 1
ATOM 599 O O . PHE A 1 72 ? 2.317 3.083 12.174 1.00 59.34 72 PHE A O 1
ATOM 606 N N . PRO A 1 73 ? 1.668 0.911 12.201 1.00 62.69 73 PRO A N 1
ATOM 607 C CA . PRO A 1 73 ? 0.754 1.099 13.317 1.00 62.69 73 PRO A CA 1
ATOM 608 C C . PRO A 1 73 ? 1.568 1.715 14.453 1.00 62.69 73 PRO A C 1
ATOM 610 O O . PRO A 1 73 ? 2.593 1.159 14.849 1.00 62.69 73 PRO A O 1
ATOM 613 N N . LYS A 1 74 ? 1.178 2.916 14.903 1.00 62.62 74 LYS A N 1
ATOM 614 C CA . LYS A 1 74 ? 1.829 3.536 16.057 1.00 62.62 74 LYS A CA 1
ATOM 615 C C . LYS A 1 74 ? 1.694 2.514 17.176 1.00 62.62 74 LYS A C 1
ATOM 617 O O . LYS A 1 74 ? 0.568 2.164 17.527 1.00 62.62 74 LYS A O 1
ATOM 622 N N . GLN A 1 75 ? 2.818 1.994 17.666 1.00 61.16 75 GLN A N 1
ATOM 623 C CA . GLN A 1 75 ? 2.808 1.137 18.843 1.00 61.16 75 GLN A CA 1
ATOM 624 C C . GLN A 1 75 ? 1.988 1.855 19.912 1.00 61.16 75 GLN A C 1
ATOM 626 O O . GLN A 1 75 ? 2.121 3.074 20.075 1.00 61.16 75 GLN A O 1
ATOM 631 N N . ASN A 1 76 ? 1.082 1.126 20.563 1.00 71.38 76 ASN A N 1
ATOM 632 C CA . ASN A 1 76 ? 0.232 1.724 21.576 1.00 71.38 76 ASN A CA 1
ATOM 633 C C . ASN A 1 76 ? 1.141 2.257 22.696 1.00 71.38 76 ASN A C 1
ATOM 635 O O . ASN A 1 76 ? 1.707 1.476 23.462 1.00 71.38 76 ASN A O 1
ATOM 639 N N . LYS A 1 77 ? 1.333 3.583 22.735 1.00 71.44 77 LYS A N 1
ATOM 640 C CA . LYS A 1 77 ? 2.288 4.249 23.632 1.00 71.44 77 LYS A CA 1
ATOM 641 C C . LYS A 1 77 ? 1.969 3.966 25.096 1.00 71.44 77 LYS A C 1
ATOM 643 O O . LYS A 1 77 ? 2.882 3.860 25.905 1.00 71.44 77 LYS A O 1
ATOM 648 N N . GLU A 1 78 ? 0.691 3.789 25.414 1.00 72.00 78 GLU A N 1
ATOM 649 C CA . GLU A 1 78 ? 0.220 3.433 26.752 1.00 72.00 78 GLU A CA 1
ATOM 650 C C . GLU A 1 78 ? 0.657 2.019 27.137 1.00 72.00 78 GLU A C 1
ATOM 652 O O . GLU A 1 78 ? 1.167 1.802 28.232 1.00 72.00 78 GLU A O 1
ATOM 657 N N . LYS A 1 79 ? 0.560 1.069 26.199 1.00 74.31 79 LYS A N 1
ATOM 658 C CA . LYS A 1 79 ? 0.997 -0.317 26.405 1.00 74.31 79 LYS A CA 1
ATOM 659 C C . LYS A 1 79 ? 2.516 -0.405 26.578 1.00 74.31 79 LYS A C 1
ATOM 661 O O . LYS A 1 79 ? 2.995 -1.126 27.442 1.00 74.31 79 LYS A O 1
ATOM 666 N N . LEU A 1 80 ? 3.273 0.373 25.800 1.00 77.81 80 LEU A N 1
ATOM 667 C CA . LEU A 1 80 ? 4.729 0.485 25.951 1.00 77.81 80 LEU A CA 1
ATOM 668 C C . LEU A 1 80 ? 5.125 1.079 27.306 1.00 77.81 80 LEU A C 1
ATOM 670 O O . LEU A 1 80 ? 6.049 0.584 27.943 1.00 77.81 80 LEU A O 1
ATOM 674 N N . LYS A 1 81 ? 4.405 2.110 27.763 1.00 81.75 81 LYS A N 1
ATOM 675 C CA . LYS A 1 81 ? 4.628 2.721 29.078 1.00 81.75 81 LYS A CA 1
ATOM 676 C C . LYS A 1 81 ? 4.325 1.740 30.214 1.00 81.75 81 LYS A C 1
ATOM 678 O O . LYS A 1 81 ? 5.092 1.673 31.166 1.00 81.75 81 LYS A O 1
ATOM 683 N N . TYR A 1 82 ? 3.260 0.946 30.088 1.00 84.50 82 TYR A N 1
ATOM 684 C CA . TYR A 1 82 ? 2.935 -0.119 31.039 1.00 84.50 82 TYR A CA 1
ATOM 685 C C . TYR A 1 82 ? 4.068 -1.148 31.160 1.00 84.50 82 TYR A C 1
ATOM 687 O O . TYR A 1 82 ? 4.535 -1.399 32.266 1.00 84.50 82 TYR A O 1
ATOM 695 N N . TYR A 1 83 ? 4.565 -1.684 30.039 1.00 78.62 83 TYR A N 1
ATOM 696 C CA . TYR A 1 83 ? 5.679 -2.639 30.072 1.00 78.62 83 TYR A CA 1
ATOM 697 C C . TYR A 1 83 ? 6.972 -2.012 30.600 1.00 78.62 83 TYR A C 1
ATOM 699 O O . TYR A 1 83 ? 7.675 -2.653 31.367 1.00 78.62 83 TYR A O 1
ATOM 707 N N . SER A 1 84 ? 7.265 -0.756 30.251 1.00 83.50 84 SER A N 1
ATOM 708 C CA . SER A 1 84 ? 8.425 -0.040 30.794 1.00 83.50 84 SER A CA 1
ATOM 709 C C . SER A 1 84 ? 8.351 0.089 32.316 1.00 83.50 84 SER A C 1
ATOM 711 O O . SER A 1 84 ? 9.337 -0.173 32.994 1.00 83.50 84 SER A O 1
ATOM 713 N N . ASN A 1 85 ? 7.188 0.458 32.854 1.00 85.31 85 ASN A N 1
ATOM 714 C CA . ASN A 1 85 ? 6.991 0.561 34.298 1.00 85.31 85 ASN A CA 1
ATOM 715 C C . ASN A 1 85 ? 7.058 -0.811 34.982 1.00 85.31 85 ASN A C 1
ATOM 717 O O . ASN A 1 85 ? 7.617 -0.916 36.066 1.00 85.31 85 ASN A O 1
ATOM 721 N N . TRP A 1 86 ? 6.514 -1.855 34.352 1.00 89.38 86 TRP A N 1
ATOM 722 C CA . TRP A 1 86 ? 6.582 -3.225 34.863 1.00 89.38 86 TRP A CA 1
ATOM 723 C C . TRP A 1 86 ? 8.023 -3.742 34.932 1.00 89.38 86 TRP A C 1
ATOM 725 O O . TRP A 1 86 ? 8.409 -4.299 35.950 1.00 89.38 86 TRP A O 1
ATOM 735 N N . ILE A 1 8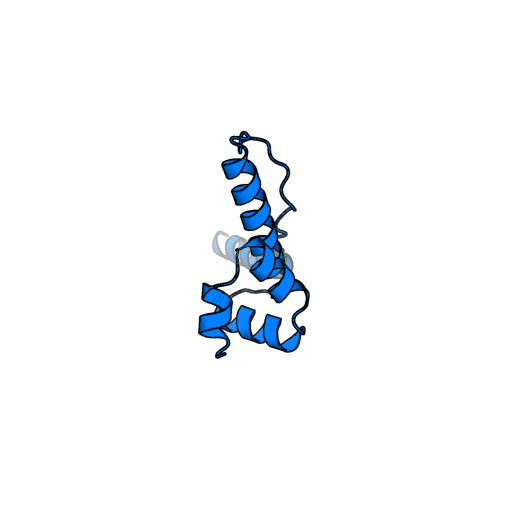7 ? 8.828 -3.505 33.890 1.00 86.81 87 ILE A N 1
ATOM 736 C CA . ILE A 1 87 ? 10.249 -3.884 33.871 1.00 86.81 87 ILE A CA 1
ATOM 737 C C . ILE A 1 87 ? 11.015 -3.151 34.977 1.00 86.81 87 ILE A C 1
ATOM 739 O O . ILE A 1 87 ? 11.775 -3.782 35.702 1.00 86.81 87 ILE A O 1
ATOM 743 N N . ASN A 1 88 ? 10.793 -1.844 35.142 1.00 86.50 88 ASN A N 1
ATOM 744 C CA . ASN A 1 88 ? 11.489 -1.064 36.168 1.00 86.50 88 ASN A CA 1
ATOM 745 C C . ASN A 1 88 ? 11.175 -1.563 37.589 1.00 86.50 88 ASN A C 1
ATOM 747 O O . ASN A 1 88 ? 12.076 -1.642 38.408 1.00 86.50 88 ASN A O 1
ATOM 751 N N . ASN A 1 89 ? 9.935 -1.987 37.846 1.00 84.75 89 ASN A N 1
ATOM 752 C CA . ASN A 1 89 ? 9.490 -2.498 39.149 1.00 84.75 89 ASN A CA 1
ATOM 753 C C . ASN A 1 89 ? 9.930 -3.953 39.440 1.00 84.75 89 ASN A C 1
ATOM 755 O O . ASN A 1 89 ? 9.574 -4.511 40.469 1.00 84.75 89 ASN A O 1
ATOM 759 N N . ILE A 1 90 ? 10.614 -4.609 38.496 1.00 81.81 90 ILE A N 1
ATOM 760 C CA . ILE A 1 90 ? 11.200 -5.955 38.662 1.00 81.81 90 ILE A CA 1
ATOM 761 C C . ILE A 1 90 ? 12.720 -5.881 38.833 1.00 81.81 90 ILE A C 1
ATOM 763 O O . ILE A 1 90 ? 13.336 -6.826 39.319 1.00 81.81 90 ILE A O 1
ATOM 767 N N . VAL A 1 91 ? 13.326 -4.791 38.362 1.00 77.12 91 VAL A N 1
ATOM 768 C CA . VAL A 1 91 ? 14.774 -4.560 38.413 1.00 77.12 91 VAL A CA 1
ATOM 769 C C . VAL A 1 91 ? 15.183 -3.812 39.694 1.00 77.12 91 VAL A C 1
ATOM 771 O O . VAL A 1 91 ? 16.356 -3.869 40.062 1.00 77.12 91 VAL A O 1
ATOM 774 N N . GLU A 1 92 ? 14.236 -3.159 40.375 1.00 56.56 92 GLU A N 1
ATOM 775 C CA . GLU A 1 92 ? 14.337 -2.710 41.779 1.00 56.56 92 GLU A CA 1
ATOM 776 C C . GLU A 1 92 ? 14.003 -3.844 42.762 1.00 56.56 92 GLU A C 1
ATOM 778 O O . GLU A 1 92 ? 14.692 -3.922 43.806 1.00 56.56 92 GLU A O 1
#

pLDDT: mean 84.42, std 10.08, range [56.56, 95.69]

Secondary structure (DSSP, 8-state):
--HHHHHHHS-HHHHHHHHHHS-HHHHHHHHHHTT-S-HHHHHHHHHHHHHHHHHHHTT---TT-------PPPP-HHHHHHHHHHHHHHH-

Sequence (92 aa):
MPIWMSVEIMSLGILSKFYLFSEKRYKEEVAQKMCLNHYKYLEKLLHSITIIRNKCAHHSRLLCISLNKLKFPKQNKEKLKYYSNWINNIVE

Foldseek 3Di:
DDPVVVCVPDDLVRNLVVLVPDDLVVLVVVCVVVVHPHSVLVSLVSVQVVVVVVCVVVVHDPPPDDRDPRPDPPDPVVVVVVVVVVVVVVVD